Protein AF-A0A973D385-F1 (afdb_monomer)

pLDDT: mean 88.59, std 10.91, range [49.78, 98.31]

Solvent-accessible surface area (backbone atoms only — not comparable to full-atom values): 6337 Å² total; per-residue (Å²): 132,88,63,94,56,74,89,57,90,80,82,41,65,76,98,41,74,52,88,74,56,83,86,56,76,70,59,43,78,69,50,56,68,75,64,43,54,71,38,66,68,52,34,49,41,49,53,54,50,40,51,50,52,43,50,51,42,54,75,70,64,43,71,50,83,56,71,26,59,67,78,36,43,89,50,75,90,66,48,22,71,67,43,52,57,58,69,70,47,86,90,52,92,80,69,56,81,78,126

Foldseek 3Di:
DDDPCVPPDDAADDPAADDFDPLQQDACLLPDLVVLCVDPSNVVSLVVRQVVQQVVCVVVVGPDGHSNLSNFGPDPDPPGVVVNVVCVDPDDDVNDRPD

Radius of gyration: 17.32 Å; Cα contacts (8 Å, |Δi|>4): 96; chains: 1; bounding box: 45×34×48 Å

Structure (mmCIF, N/CA/C/O backbone):
data_AF-A0A973D385-F1
#
_entry.id   AF-A0A973D385-F1
#
loop_
_atom_site.group_PDB
_atom_site.id
_atom_site.type_symbol
_atom_site.label_atom_id
_atom_site.label_alt_id
_atom_site.label_comp_id
_atom_site.label_asym_id
_atom_site.label_entity_id
_atom_site.label_seq_id
_atom_site.pdbx_PDB_ins_code
_atom_site.Cartn_x
_atom_site.Cartn_y
_atom_site.Cartn_z
_atom_site.occupancy
_atom_site.B_iso_or_equiv
_atom_site.auth_seq_id
_atom_site.auth_comp_id
_atom_site.auth_asym_id
_atom_site.auth_atom_id
_atom_site.pdbx_PDB_model_num
ATOM 1 N N . MET A 1 1 ? -27.611 -3.637 24.711 1.00 68.75 1 MET A N 1
ATOM 2 C CA . MET A 1 1 ? -26.152 -3.831 24.866 1.00 68.75 1 MET A CA 1
ATOM 3 C C . MET A 1 1 ? -25.772 -5.077 24.082 1.00 68.75 1 MET A C 1
ATOM 5 O O . MET A 1 1 ? -26.446 -6.083 24.259 1.00 68.75 1 MET A O 1
ATOM 9 N N . TYR A 1 2 ? -24.785 -5.006 23.187 1.00 81.19 2 TYR A N 1
ATOM 10 C CA . TYR A 1 2 ? -24.314 -6.168 22.421 1.00 81.19 2 TYR A CA 1
ATOM 11 C C . TYR A 1 2 ? -23.499 -7.097 23.336 1.00 81.19 2 TYR A C 1
ATOM 13 O O . TYR A 1 2 ? -22.602 -6.625 24.028 1.00 81.19 2 TYR A O 1
ATOM 21 N N . THR A 1 3 ? -23.833 -8.389 23.389 1.00 92.38 3 THR A N 1
ATOM 22 C CA . THR A 1 3 ? -23.234 -9.356 24.337 1.00 92.38 3 THR A CA 1
ATOM 23 C C . THR A 1 3 ? -22.503 -10.518 23.672 1.00 92.38 3 THR A C 1
ATOM 25 O O . THR A 1 3 ? -21.758 -11.218 24.347 1.00 92.38 3 THR A O 1
ATOM 28 N N . VAL A 1 4 ? -22.690 -10.718 22.364 1.00 94.81 4 VAL A N 1
ATOM 29 C CA . VAL A 1 4 ? -22.166 -11.880 21.624 1.00 94.81 4 VAL A CA 1
ATOM 30 C C . VAL A 1 4 ? -20.635 -11.960 21.676 1.00 94.81 4 VAL A C 1
ATOM 32 O O . VAL A 1 4 ? -20.087 -13.053 21.733 1.00 94.81 4 VAL A O 1
ATOM 35 N N . THR A 1 5 ? -19.946 -10.816 21.711 1.00 94.81 5 THR A N 1
ATOM 36 C CA . THR A 1 5 ? -18.475 -10.723 21.670 1.00 94.81 5 THR A CA 1
ATOM 37 C C . THR A 1 5 ? -17.881 -10.067 22.920 1.00 94.81 5 THR A C 1
ATOM 39 O O . THR A 1 5 ? -16.794 -9.505 22.857 1.00 94.81 5 THR A O 1
ATOM 42 N N . LYS A 1 6 ? -18.597 -10.105 24.056 1.00 89.69 6 LYS A N 1
ATOM 43 C CA . LYS A 1 6 ? -18.308 -9.307 25.268 1.00 89.69 6 LYS A CA 1
ATOM 44 C C . LYS A 1 6 ? -16.877 -9.447 25.812 1.00 89.69 6 LYS A C 1
ATOM 46 O O . LYS A 1 6 ? -16.374 -8.494 26.390 1.00 89.69 6 LYS A O 1
ATOM 51 N N . ASP A 1 7 ? -16.226 -10.578 25.570 1.00 94.06 7 ASP A N 1
ATOM 52 C CA . ASP A 1 7 ? -14.869 -10.873 26.042 1.00 94.06 7 ASP A CA 1
ATOM 53 C C . ASP A 1 7 ? -13.974 -11.407 24.902 1.00 94.06 7 ASP A C 1
ATOM 55 O O . ASP A 1 7 ? -12.999 -12.119 25.135 1.00 94.06 7 ASP A O 1
ATOM 59 N N . ILE A 1 8 ? -14.329 -11.096 23.647 1.00 94.81 8 ILE A N 1
ATOM 60 C CA . ILE A 1 8 ? -13.589 -11.504 22.446 1.00 94.81 8 ILE A CA 1
ATOM 61 C C . ILE A 1 8 ? -12.877 -10.277 21.870 1.00 94.81 8 ILE A C 1
ATOM 63 O O . ILE A 1 8 ? -13.521 -9.274 21.565 1.00 94.81 8 ILE A O 1
ATOM 67 N N . GLN A 1 9 ? -11.557 -10.365 21.684 1.00 94.56 9 GLN A N 1
ATOM 68 C CA . GLN A 1 9 ? -10.811 -9.367 20.915 1.00 94.56 9 GLN A CA 1
ATOM 69 C C . GLN A 1 9 ? -11.209 -9.455 19.438 1.00 94.56 9 GLN A C 1
ATOM 71 O O . GLN A 1 9 ? -11.155 -10.529 18.840 1.00 94.56 9 GLN A O 1
ATOM 76 N N . LEU A 1 10 ? -11.604 -8.324 18.858 1.00 94.62 10 LEU A N 1
ATOM 77 C CA . LEU A 1 10 ? -12.003 -8.207 17.455 1.00 94.62 10 LEU A CA 1
ATOM 78 C C . LEU A 1 10 ? -11.026 -7.266 16.735 1.00 94.62 10 LEU A C 1
ATOM 80 O O . LEU A 1 10 ? -11.373 -6.103 16.525 1.00 94.62 10 LEU A O 1
ATOM 84 N N . PRO A 1 11 ? -9.800 -7.728 16.420 1.00 96.56 11 PRO A N 1
ATOM 85 C CA . PRO A 1 11 ? -8.810 -6.875 15.781 1.00 96.56 11 PRO A CA 1
ATOM 86 C C . PRO A 1 11 ? -9.290 -6.426 14.398 1.00 96.56 11 PRO A C 1
ATOM 88 O O . PRO A 1 11 ? -9.865 -7.207 13.634 1.00 96.56 11 PRO A O 1
ATOM 91 N N . CYS A 1 12 ? -9.037 -5.164 14.084 1.00 97.50 12 CYS A N 1
ATOM 92 C CA . CYS A 1 12 ? -9.396 -4.518 12.835 1.00 97.50 12 CYS A CA 1
ATOM 93 C C . CYS A 1 12 ? -8.189 -4.453 11.894 1.00 97.50 12 CYS A C 1
ATOM 95 O O . CYS A 1 12 ? -7.067 -4.139 12.289 1.00 97.50 12 CYS A O 1
ATOM 97 N N . THR A 1 13 ? -8.436 -4.740 10.621 1.00 97.88 13 THR A N 1
ATOM 98 C CA . THR A 1 13 ? -7.448 -4.656 9.543 1.00 97.88 13 THR A CA 1
ATOM 99 C C . THR A 1 13 ? -8.162 -4.433 8.211 1.00 97.88 13 THR A C 1
ATOM 101 O O . THR A 1 13 ? -9.396 -4.412 8.149 1.00 97.88 13 THR A O 1
ATOM 104 N N . VAL A 1 14 ? -7.390 -4.285 7.142 1.00 95.50 14 VAL A N 1
ATOM 105 C CA . VAL A 1 14 ? -7.865 -4.181 5.760 1.00 95.50 14 VAL A CA 1
ATOM 106 C C . VAL A 1 14 ? -7.284 -5.313 4.914 1.00 95.50 14 VAL A C 1
ATOM 108 O O . VAL A 1 14 ? -6.385 -6.034 5.333 1.00 95.50 14 VAL A O 1
ATOM 111 N N . THR A 1 15 ? -7.801 -5.494 3.701 1.00 93.50 15 THR A N 1
ATOM 112 C CA . THR A 1 15 ? -7.392 -6.594 2.814 1.00 93.50 15 THR A CA 1
ATOM 113 C C . THR A 1 15 ? -5.980 -6.469 2.237 1.00 93.50 15 THR A C 1
ATOM 115 O O . THR A 1 15 ? -5.445 -7.484 1.804 1.00 93.50 15 THR A O 1
ATOM 118 N N . GLY A 1 16 ? -5.384 -5.271 2.196 1.00 91.81 16 GLY A N 1
ATOM 119 C CA . GLY A 1 16 ? -4.010 -5.079 1.711 1.00 91.81 16 GLY A CA 1
ATOM 120 C C . GLY A 1 16 ? -3.785 -3.766 0.963 1.00 91.81 16 GLY A C 1
ATOM 121 O O . GLY A 1 16 ? -2.995 -2.936 1.395 1.00 91.81 16 GLY A O 1
ATOM 122 N N . SER A 1 17 ? -4.469 -3.568 -0.164 1.00 90.75 17 SER A N 1
ATOM 123 C CA . SER A 1 17 ? -4.222 -2.433 -1.064 1.00 90.75 17 SER A CA 1
ATOM 124 C C . SER A 1 17 ? -4.747 -1.098 -0.526 1.00 90.75 17 SER A C 1
ATOM 126 O O . SER A 1 17 ? -5.880 -1.041 -0.040 1.00 90.75 17 SER A O 1
ATOM 128 N N . TRP A 1 18 ? -4.008 -0.012 -0.770 1.00 92.44 18 TRP A N 1
ATOM 129 C CA . TRP A 1 18 ? -4.446 1.363 -0.506 1.00 92.44 18 TRP A CA 1
ATOM 130 C C . TRP A 1 18 ? -4.373 2.237 -1.765 1.00 92.44 18 TRP A C 1
ATOM 132 O O . TRP A 1 18 ? -3.591 1.947 -2.674 1.00 92.44 18 TRP A O 1
ATOM 142 N N . PRO A 1 19 ? -5.168 3.323 -1.853 1.00 90.50 19 PRO A N 1
ATOM 143 C CA . PRO A 1 19 ? -5.044 4.284 -2.938 1.00 90.50 19 PRO A CA 1
ATOM 144 C C . PRO A 1 19 ? -3.632 4.864 -2.988 1.00 90.50 19 PRO A C 1
ATOM 146 O O . PRO A 1 19 ? -3.153 5.475 -2.034 1.00 90.50 19 PRO A O 1
ATOM 149 N N . ARG A 1 20 ? -2.975 4.703 -4.134 1.00 89.81 20 ARG A N 1
ATOM 150 C CA . ARG A 1 20 ? -1.653 5.271 -4.373 1.00 89.81 20 ARG A CA 1
ATOM 151 C C . ARG A 1 20 ? -1.734 6.804 -4.415 1.00 89.81 20 ARG A C 1
ATOM 153 O O . ARG A 1 20 ? -2.534 7.341 -5.191 1.00 89.81 20 ARG A O 1
ATOM 160 N N . PRO A 1 21 ? -0.913 7.531 -3.636 1.00 93.56 21 PRO A N 1
ATOM 161 C CA . PRO A 1 21 ? -0.838 8.982 -3.741 1.00 93.56 21 PRO A CA 1
ATOM 162 C C . PRO A 1 21 ? -0.442 9.413 -5.158 1.00 93.56 21 PRO A C 1
ATOM 164 O O . PRO A 1 21 ? 0.467 8.840 -5.749 1.00 93.56 21 PRO A O 1
ATOM 167 N N . LYS A 1 22 ? -1.085 10.453 -5.707 1.00 93.12 22 LYS A N 1
ATOM 168 C CA . LYS A 1 22 ? -0.859 10.891 -7.104 1.00 93.12 22 LYS A CA 1
ATOM 169 C C . LYS A 1 22 ? 0.586 11.288 -7.426 1.00 93.12 22 LYS A C 1
ATOM 171 O O . LYS A 1 22 ? 0.954 11.291 -8.592 1.00 93.12 22 LYS A O 1
ATOM 176 N N . TRP A 1 23 ? 1.364 11.672 -6.418 1.00 95.12 23 TRP A N 1
ATOM 177 C CA . TRP A 1 23 ? 2.771 12.049 -6.560 1.00 95.12 23 TRP A CA 1
ATOM 178 C C . TRP A 1 23 ? 3.721 10.843 -6.573 1.00 95.12 23 TRP A C 1
ATOM 180 O O . TRP A 1 23 ? 4.881 10.996 -6.945 1.00 95.12 23 TRP A O 1
ATOM 190 N N . PHE A 1 24 ? 3.247 9.651 -6.192 1.00 95.00 24 PHE A N 1
ATOM 191 C CA . PHE A 1 24 ? 3.967 8.404 -6.416 1.00 95.00 24 PHE A CA 1
ATOM 192 C C . PHE A 1 24 ? 3.527 7.822 -7.761 1.00 95.00 24 PHE A C 1
ATOM 194 O O . PHE A 1 24 ? 2.682 6.939 -7.844 1.00 95.00 24 PHE A O 1
ATOM 201 N N . ASP A 1 25 ? 4.067 8.380 -8.835 1.00 92.00 25 ASP A N 1
ATOM 202 C CA . ASP A 1 25 ? 3.724 8.075 -10.226 1.00 92.00 25 ASP A CA 1
ATOM 203 C C . ASP A 1 25 ? 4.662 7.048 -10.888 1.00 92.00 25 ASP A C 1
ATOM 205 O O . ASP A 1 25 ? 4.482 6.710 -12.057 1.00 92.00 25 ASP A O 1
ATOM 209 N N . ASP A 1 26 ? 5.615 6.496 -10.135 1.00 90.75 26 ASP A N 1
ATOM 210 C CA . ASP A 1 26 ? 6.548 5.476 -10.615 1.00 90.75 26 ASP A 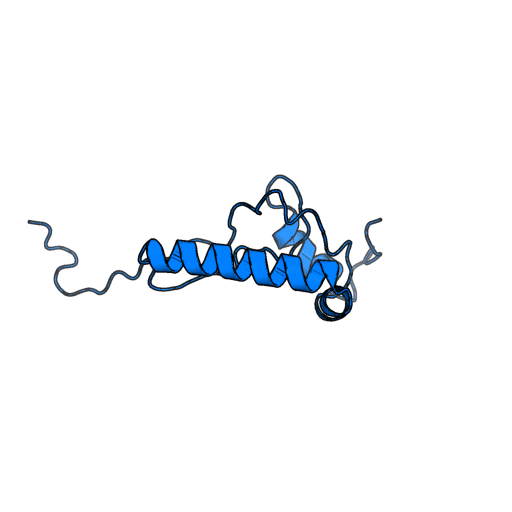CA 1
ATOM 211 C C . ASP A 1 26 ? 5.979 4.052 -10.514 1.00 90.75 26 ASP A C 1
ATOM 213 O O . ASP A 1 26 ? 5.124 3.746 -9.686 1.00 90.75 26 ASP A O 1
ATOM 217 N N . SER A 1 27 ? 6.472 3.144 -11.355 1.00 89.38 27 SER A N 1
ATOM 218 C CA . SER A 1 27 ? 6.159 1.706 -11.324 1.00 89.38 27 SER A CA 1
ATOM 219 C C . SER A 1 27 ? 7.446 0.886 -11.412 1.00 89.38 27 SER A C 1
ATOM 221 O O . SER A 1 27 ? 8.520 1.403 -11.745 1.00 89.38 27 SER A O 1
ATOM 223 N N . MET A 1 28 ? 7.364 -0.398 -11.075 1.00 88.56 28 MET A N 1
ATOM 224 C CA . MET A 1 28 ? 8.519 -1.286 -11.164 1.00 88.56 28 MET A CA 1
ATOM 225 C C . MET A 1 28 ? 8.845 -1.623 -12.611 1.00 88.56 28 MET A C 1
ATOM 227 O O . MET A 1 28 ? 10.021 -1.806 -12.927 1.00 88.56 28 MET A O 1
ATOM 231 N N . TRP A 1 29 ? 7.826 -1.680 -13.476 1.00 84.94 29 TRP A N 1
ATOM 232 C CA . TRP A 1 29 ? 7.955 -2.071 -14.881 1.00 84.94 29 TRP A CA 1
ATOM 233 C C . TRP A 1 29 ? 8.612 -3.452 -15.005 1.00 84.94 29 TRP A C 1
ATOM 235 O O . TRP A 1 29 ? 9.603 -3.632 -15.710 1.00 84.94 29 TRP A O 1
ATOM 245 N N . GLY A 1 30 ? 8.133 -4.406 -14.200 1.00 81.62 30 GLY A N 1
ATOM 246 C CA . GLY A 1 30 ? 8.683 -5.762 -14.119 1.00 81.62 30 GLY A CA 1
ATOM 247 C C . GLY A 1 30 ? 10.063 -5.887 -13.457 1.00 81.62 30 GLY A C 1
ATOM 248 O O . GLY A 1 30 ? 10.541 -7.002 -13.251 1.00 81.62 30 GLY A O 1
ATOM 249 N N . ARG A 1 31 ? 10.717 -4.784 -13.065 1.00 87.12 31 ARG A N 1
ATOM 250 C CA . ARG A 1 31 ? 11.997 -4.848 -12.343 1.00 87.12 31 ARG A CA 1
ATOM 251 C C . ARG A 1 31 ? 11.809 -5.443 -10.938 1.00 87.12 31 ARG A C 1
ATOM 253 O O . ARG A 1 31 ? 10.809 -5.169 -10.272 1.00 87.12 31 ARG A O 1
ATOM 260 N N . PRO A 1 32 ? 12.777 -6.210 -10.418 1.00 88.56 32 PRO A N 1
ATOM 261 C CA . PRO A 1 32 ? 12.814 -6.599 -9.008 1.00 88.56 32 PRO A CA 1
ATOM 262 C C . PRO A 1 32 ? 12.787 -5.393 -8.047 1.00 88.56 32 PRO A C 1
ATOM 264 O O . PRO A 1 32 ? 13.258 -4.306 -8.392 1.00 88.56 32 PRO A O 1
ATOM 267 N N . LEU A 1 33 ? 12.225 -5.561 -6.839 1.00 90.94 33 LEU A N 1
ATOM 268 C CA . LEU A 1 33 ? 12.093 -4.457 -5.871 1.00 90.94 33 LEU A CA 1
ATOM 269 C C . LEU A 1 33 ? 13.455 -3.921 -5.438 1.00 90.94 33 LEU A C 1
ATOM 271 O O . LEU A 1 33 ? 13.639 -2.713 -5.394 1.00 90.94 33 LEU A O 1
ATOM 275 N N . ASP A 1 34 ? 14.422 -4.796 -5.184 1.00 93.81 34 ASP A N 1
ATOM 276 C CA . ASP A 1 34 ? 15.801 -4.415 -4.865 1.00 93.81 34 ASP A CA 1
ATOM 277 C C . ASP A 1 34 ? 16.428 -3.536 -5.959 1.00 93.81 34 ASP A C 1
ATOM 279 O O . ASP A 1 34 ? 17.042 -2.520 -5.650 1.00 93.81 34 ASP A O 1
ATOM 283 N N . THR A 1 35 ? 16.183 -3.857 -7.232 1.00 93.81 35 THR A N 1
ATOM 284 C CA . THR A 1 35 ? 16.616 -3.060 -8.386 1.00 93.81 35 THR A CA 1
ATOM 285 C C . THR A 1 35 ? 15.919 -1.701 -8.417 1.00 93.81 35 THR A C 1
ATOM 287 O O . THR A 1 35 ? 16.571 -0.686 -8.653 1.00 93.81 35 THR A O 1
ATOM 290 N N . CYS A 1 36 ? 14.612 -1.648 -8.139 1.00 94.19 36 CYS A N 1
ATOM 291 C CA . CYS A 1 36 ? 13.880 -0.380 -8.044 1.00 94.19 36 CYS A CA 1
ATOM 292 C C . CYS A 1 36 ? 14.409 0.494 -6.896 1.00 94.19 36 CYS A C 1
ATOM 294 O O . CYS A 1 36 ? 14.533 1.702 -7.051 1.00 94.19 36 CYS A O 1
ATOM 296 N N . MET A 1 37 ? 14.793 -0.110 -5.770 1.00 96.56 37 MET A N 1
ATOM 297 C CA . MET A 1 37 ? 15.334 0.592 -4.599 1.00 96.56 37 MET A CA 1
ATOM 298 C C . MET A 1 37 ? 16.750 1.164 -4.812 1.00 96.56 37 MET A C 1
ATOM 300 O O . MET A 1 37 ? 17.225 1.944 -3.980 1.00 96.56 37 MET A O 1
ATOM 304 N N . MET A 1 38 ? 17.424 0.806 -5.912 1.00 97.25 38 MET A N 1
ATOM 305 C CA . MET A 1 38 ? 18.675 1.444 -6.340 1.00 97.25 38 MET A CA 1
ATOM 306 C C . MET A 1 38 ? 18.440 2.795 -7.032 1.00 97.25 38 MET A C 1
ATOM 308 O O . MET A 1 38 ? 19.357 3.613 -7.079 1.00 97.25 38 MET A O 1
ATOM 312 N N . ASP A 1 39 ? 17.232 3.045 -7.547 1.00 96.50 39 ASP A N 1
ATOM 313 C CA . ASP A 1 39 ? 16.820 4.340 -8.089 1.00 96.50 39 ASP A CA 1
ATOM 314 C C . ASP A 1 39 ? 16.365 5.250 -6.942 1.00 96.50 39 ASP A C 1
ATOM 316 O O . ASP A 1 39 ? 15.438 4.926 -6.195 1.00 96.50 39 ASP A O 1
ATOM 320 N N . THR A 1 40 ? 17.028 6.396 -6.787 1.00 97.50 40 THR A N 1
ATOM 321 C CA . THR A 1 40 ? 16.740 7.337 -5.700 1.00 97.50 40 THR A CA 1
ATOM 322 C C . THR A 1 40 ? 15.323 7.893 -5.779 1.00 97.50 40 THR A C 1
ATOM 324 O O . THR A 1 40 ? 14.678 8.001 -4.741 1.00 97.50 40 THR A O 1
ATOM 327 N N . ASN A 1 41 ? 14.808 8.174 -6.982 1.00 95.81 41 ASN A N 1
ATOM 328 C CA . ASN A 1 41 ? 13.467 8.737 -7.149 1.00 95.81 41 ASN A CA 1
ATOM 329 C C . ASN A 1 41 ? 12.394 7.726 -6.748 1.00 95.81 41 ASN A C 1
ATOM 331 O O . ASN A 1 41 ? 11.481 8.056 -5.991 1.00 95.81 41 ASN A O 1
ATOM 335 N N . PHE A 1 42 ? 12.530 6.483 -7.223 1.00 95.75 42 PHE A N 1
ATOM 336 C CA . PHE A 1 42 ? 11.607 5.414 -6.854 1.00 95.75 42 PHE A CA 1
ATOM 337 C C . PHE A 1 42 ? 11.659 5.159 -5.350 1.00 95.75 42 PHE A C 1
ATOM 339 O O . PHE A 1 42 ? 10.617 5.110 -4.701 1.00 95.75 42 PHE A O 1
ATOM 346 N N . ARG A 1 43 ? 12.866 5.008 -4.788 1.00 97.06 43 ARG A N 1
ATOM 347 C CA . ARG A 1 43 ? 13.051 4.687 -3.371 1.00 97.06 43 ARG A CA 1
ATOM 348 C C . ARG A 1 43 ? 12.433 5.742 -2.462 1.00 97.06 43 ARG A C 1
ATOM 350 O O . ARG A 1 43 ? 11.714 5.366 -1.542 1.00 97.06 43 ARG A O 1
ATOM 357 N N . GLU A 1 44 ? 12.715 7.019 -2.706 1.00 97.88 44 GLU A N 1
ATOM 358 C CA . GLU A 1 44 ? 12.199 8.116 -1.880 1.00 97.88 44 GLU A CA 1
ATOM 359 C C . GLU A 1 44 ? 10.673 8.179 -1.958 1.00 97.88 44 GLU A C 1
ATOM 361 O O . GLU A 1 44 ? 10.007 8.079 -0.930 1.00 97.88 44 GLU A O 1
ATOM 366 N N . LYS A 1 45 ? 10.096 8.193 -3.169 1.00 97.19 45 LYS A N 1
ATOM 367 C CA . LYS A 1 45 ? 8.635 8.211 -3.327 1.00 97.19 45 LYS A CA 1
ATOM 368 C C . LYS A 1 45 ? 7.960 6.978 -2.724 1.00 97.19 45 LYS A C 1
ATOM 370 O O . LYS A 1 45 ? 6.913 7.107 -2.097 1.00 97.19 45 LYS A O 1
ATOM 375 N N . TYR A 1 46 ? 8.533 5.787 -2.904 1.00 96.56 46 TYR A N 1
ATOM 376 C CA . TYR A 1 46 ? 7.994 4.552 -2.335 1.00 96.56 46 TYR A CA 1
ATOM 377 C C . TYR A 1 46 ? 8.001 4.595 -0.802 1.00 96.56 46 TYR A C 1
ATOM 379 O O . TYR A 1 46 ? 6.993 4.268 -0.177 1.00 96.56 46 TYR A O 1
ATOM 387 N N . GLN A 1 47 ? 9.109 5.030 -0.194 1.00 97.12 47 GLN A N 1
ATOM 388 C CA . GLN A 1 47 ? 9.229 5.155 1.261 1.00 97.12 47 GLN A CA 1
ATOM 389 C C . GLN A 1 47 ? 8.273 6.209 1.824 1.00 97.12 47 GLN A C 1
ATOM 391 O O . GLN A 1 47 ? 7.585 5.929 2.807 1.00 97.12 47 GLN A O 1
ATOM 396 N N . ASP A 1 48 ? 8.166 7.368 1.177 1.00 97.81 48 ASP A N 1
ATOM 397 C CA . ASP A 1 48 ? 7.241 8.427 1.582 1.00 97.81 48 ASP A CA 1
ATOM 398 C C . ASP A 1 48 ? 5.780 7.963 1.472 1.00 97.81 48 ASP A C 1
ATOM 400 O O . ASP A 1 48 ? 4.946 8.261 2.335 1.00 97.81 48 ASP A O 1
ATOM 404 N N . ALA A 1 49 ? 5.446 7.212 0.415 1.00 97.12 49 ALA A N 1
ATOM 405 C CA . ALA A 1 49 ? 4.080 6.753 0.180 1.00 97.12 49 ALA A CA 1
ATOM 406 C C . ALA A 1 49 ? 3.697 5.668 1.190 1.00 97.12 49 ALA A C 1
ATOM 408 O O . ALA A 1 49 ? 2.603 5.707 1.753 1.00 97.12 49 ALA A O 1
ATOM 409 N N . LEU A 1 50 ? 4.627 4.754 1.479 1.00 96.75 50 LEU A N 1
ATOM 410 C CA . LEU A 1 50 ? 4.474 3.747 2.522 1.00 96.75 50 LEU A CA 1
ATOM 411 C C . LEU A 1 50 ? 4.298 4.391 3.904 1.00 96.75 50 LEU A C 1
ATOM 413 O O . LEU A 1 50 ? 3.393 4.008 4.641 1.00 96.75 50 LEU A O 1
ATOM 417 N N . ALA A 1 51 ? 5.114 5.394 4.242 1.00 97.56 51 ALA A N 1
ATOM 418 C CA . ALA A 1 51 ? 4.999 6.122 5.504 1.00 97.56 51 ALA A CA 1
ATOM 419 C C . ALA A 1 51 ? 3.651 6.846 5.635 1.00 97.56 51 ALA A C 1
ATOM 421 O O . ALA A 1 51 ? 3.057 6.841 6.714 1.00 97.56 51 ALA A O 1
ATOM 422 N N . THR A 1 52 ? 3.149 7.425 4.540 1.00 97.06 52 THR A N 1
ATOM 423 C CA . THR A 1 52 ? 1.821 8.056 4.492 1.00 97.06 52 THR A CA 1
ATOM 424 C C . THR A 1 52 ? 0.719 7.038 4.787 1.00 97.06 52 THR A C 1
ATOM 426 O O . THR A 1 52 ? -0.073 7.258 5.698 1.00 97.06 52 THR A O 1
ATOM 429 N N . VAL A 1 53 ? 0.704 5.901 4.077 1.00 96.62 53 VAL A N 1
ATOM 430 C CA . VAL A 1 53 ? -0.314 4.851 4.259 1.00 96.62 53 VAL A CA 1
ATOM 431 C C . VAL A 1 53 ? -0.281 4.286 5.676 1.00 96.62 53 VAL A C 1
ATOM 433 O O . VAL A 1 53 ? -1.310 4.267 6.343 1.00 96.62 53 VAL A O 1
ATOM 436 N N . ILE A 1 54 ? 0.899 3.913 6.177 1.00 97.38 54 ILE A N 1
ATOM 437 C CA . ILE A 1 54 ? 1.051 3.392 7.543 1.00 97.38 54 ILE A CA 1
ATOM 438 C C . ILE A 1 54 ? 0.570 4.415 8.581 1.00 97.38 54 ILE A C 1
ATOM 440 O O . ILE A 1 54 ? -0.101 4.041 9.540 1.00 97.38 54 ILE A O 1
ATOM 444 N N . SER A 1 55 ? 0.876 5.702 8.389 1.00 97.94 55 SER A N 1
ATOM 445 C CA . SER A 1 55 ? 0.425 6.757 9.306 1.00 97.94 55 SER A CA 1
ATOM 446 C C . SER A 1 55 ? -1.093 6.931 9.289 1.00 97.94 55 SER A C 1
ATOM 448 O O . SER A 1 55 ? -1.688 7.170 10.338 1.00 97.94 55 SER A O 1
ATOM 450 N N . ASP A 1 56 ? -1.732 6.829 8.123 1.00 97.56 56 ASP A N 1
ATOM 451 C CA . ASP A 1 56 ? -3.189 6.924 8.005 1.00 97.56 56 ASP A CA 1
ATOM 452 C C . ASP A 1 56 ? -3.887 5.709 8.629 1.00 97.56 56 ASP A C 1
ATOM 454 O O . ASP A 1 56 ? -4.886 5.871 9.331 1.00 97.56 56 ASP A O 1
ATOM 458 N N . GLU A 1 57 ? -3.338 4.508 8.435 1.00 98.06 57 GLU A N 1
ATOM 459 C CA . GLU A 1 57 ? -3.820 3.277 9.061 1.00 98.06 57 GLU A CA 1
ATOM 460 C C . GLU A 1 57 ? -3.702 3.315 10.599 1.00 98.06 57 GLU A C 1
ATOM 462 O O . GLU A 1 57 ? -4.666 2.997 11.302 1.00 98.06 57 GLU A O 1
ATOM 467 N N . ASP A 1 58 ? -2.559 3.769 11.126 1.00 98.25 58 ASP A N 1
ATOM 468 C CA . ASP A 1 58 ? -2.325 3.942 12.569 1.00 98.25 58 ASP A CA 1
ATOM 469 C C . ASP A 1 58 ? -3.279 4.989 13.166 1.00 98.25 58 ASP A C 1
ATOM 471 O O . ASP A 1 58 ? -3.954 4.748 14.169 1.00 98.25 58 ASP A O 1
ATOM 475 N N . ARG A 1 59 ? -3.445 6.133 12.488 1.00 98.31 59 ARG A N 1
ATOM 476 C CA . ARG A 1 59 ? -4.401 7.181 12.892 1.00 98.31 59 ARG A CA 1
ATOM 477 C C . ARG A 1 59 ? -5.854 6.719 12.831 1.00 98.31 59 ARG A C 1
ATOM 479 O O . ARG A 1 59 ? -6.676 7.237 13.589 1.00 98.31 59 ARG A O 1
ATOM 486 N N . ALA A 1 60 ? -6.182 5.787 11.938 1.00 97.88 60 ALA A N 1
ATOM 487 C CA . ALA A 1 60 ? -7.499 5.163 11.861 1.00 97.88 60 ALA A CA 1
ATOM 488 C C . ALA A 1 60 ? -7.738 4.134 12.982 1.00 97.88 60 ALA A C 1
ATOM 490 O O . ALA A 1 60 ? -8.886 3.744 13.201 1.00 97.88 60 ALA A O 1
ATOM 491 N N . GLY A 1 61 ? -6.692 3.731 13.711 1.00 98.12 61 GLY A N 1
ATOM 492 C CA . GLY A 1 61 ? -6.772 2.773 14.809 1.00 98.12 61 GLY A CA 1
ATOM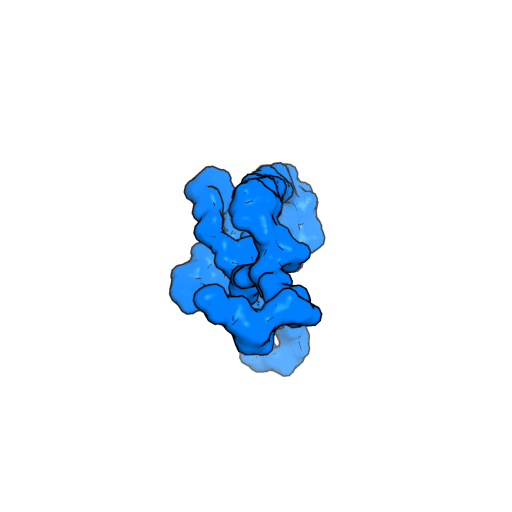 493 C C . GLY A 1 61 ? -6.867 1.320 14.346 1.00 98.12 61 GLY A C 1
ATOM 494 O O . GLY A 1 61 ? -7.533 0.526 15.008 1.00 98.12 61 GLY A O 1
ATOM 495 N N . LEU A 1 62 ? -6.261 0.974 13.203 1.00 98.25 62 LEU A N 1
ATOM 496 C CA . LEU A 1 62 ? -6.144 -0.423 12.779 1.00 98.25 62 LEU A CA 1
ATOM 497 C C . LEU A 1 62 ? -5.141 -1.176 13.665 1.00 98.25 62 LEU A C 1
ATOM 499 O O . LEU A 1 62 ? -4.080 -0.657 13.998 1.00 98.25 62 LEU A O 1
ATOM 503 N N . ASP A 1 63 ? -5.464 -2.422 14.013 1.00 98.12 63 ASP A N 1
ATOM 504 C CA . ASP A 1 63 ? -4.619 -3.266 14.867 1.00 98.12 63 ASP A CA 1
ATOM 505 C C . ASP A 1 63 ? -3.513 -3.974 14.070 1.00 98.12 63 ASP A C 1
ATOM 507 O O . ASP A 1 63 ? -2.434 -4.257 14.592 1.00 98.12 63 ASP A O 1
ATOM 511 N N . ILE A 1 64 ? -3.789 -4.298 12.803 1.00 97.75 64 ILE A N 1
ATOM 512 C CA . ILE A 1 64 ? -2.848 -4.957 11.891 1.00 97.75 64 ILE A CA 1
ATOM 513 C C . ILE A 1 64 ? -2.755 -4.113 10.626 1.00 97.75 64 ILE A C 1
ATOM 515 O O . ILE A 1 64 ? -3.731 -4.001 9.879 1.00 97.75 64 ILE A O 1
ATOM 519 N N . LEU A 1 65 ? -1.572 -3.544 10.411 1.00 97.69 65 LEU A N 1
ATOM 520 C CA . LEU A 1 65 ? -1.286 -2.604 9.333 1.00 97.69 65 LEU A CA 1
ATOM 521 C C . LEU A 1 65 ? -0.828 -3.326 8.061 1.00 97.69 65 LEU A C 1
ATOM 523 O O . LEU A 1 65 ? -0.256 -4.420 8.119 1.00 97.69 65 LEU A O 1
ATOM 527 N N . THR A 1 66 ? -1.016 -2.682 6.913 1.00 95.88 66 THR A N 1
ATOM 528 C CA . THR A 1 66 ? -0.592 -3.186 5.602 1.00 95.88 66 THR A CA 1
ATOM 529 C C . THR A 1 66 ? 0.375 -2.224 4.910 1.00 95.88 66 THR A C 1
ATOM 531 O O . THR A 1 66 ? 0.540 -1.074 5.298 1.00 95.88 66 THR A O 1
ATOM 534 N N . HIS A 1 67 ? 1.066 -2.690 3.868 1.00 93.31 67 HIS A N 1
ATOM 535 C CA . HIS A 1 67 ? 1.962 -1.840 3.070 1.00 93.31 67 HIS A CA 1
ATOM 536 C C . HIS A 1 67 ? 1.272 -1.226 1.834 1.00 93.31 67 HIS A C 1
ATOM 538 O O . HIS A 1 67 ? 1.945 -0.679 0.957 1.00 93.31 67 HIS A O 1
ATOM 544 N N . GLY A 1 68 ? -0.047 -1.395 1.681 1.00 92.44 68 GLY A N 1
ATOM 545 C CA . GLY A 1 68 ? -0.827 -0.770 0.607 1.00 92.44 68 GLY A CA 1
ATOM 546 C C . GLY A 1 68 ? -0.583 -1.259 -0.816 1.00 92.44 68 GLY A C 1
ATOM 547 O O . GLY A 1 68 ? -0.974 -0.557 -1.743 1.00 92.44 68 GLY A O 1
ATOM 548 N N . ASP A 1 69 ? 0.067 -2.412 -1.018 1.00 91.25 69 ASP A N 1
ATOM 549 C CA . ASP A 1 69 ? 0.502 -2.918 -2.340 1.00 91.25 69 ASP A CA 1
ATOM 550 C C . ASP A 1 69 ? 1.284 -1.900 -3.192 1.00 91.25 69 ASP A C 1
ATOM 552 O O . ASP A 1 69 ? 1.358 -1.994 -4.418 1.00 91.25 69 ASP A O 1
ATOM 556 N N . LEU A 1 70 ? 1.919 -0.922 -2.539 1.00 91.56 70 LEU A N 1
ATOM 557 C CA . LEU A 1 70 ? 2.610 0.182 -3.206 1.00 91.56 70 LEU A CA 1
ATOM 558 C C . LEU A 1 70 ? 3.880 -0.253 -3.944 1.00 91.56 70 LEU A C 1
ATOM 560 O O . LEU A 1 70 ? 4.395 0.483 -4.779 1.00 91.56 70 LEU A O 1
ATOM 564 N N . HIS A 1 71 ? 4.379 -1.452 -3.662 1.00 89.00 71 HIS A N 1
ATOM 565 C CA . HIS A 1 71 ? 5.495 -2.010 -4.401 1.00 89.00 71 HIS A CA 1
ATOM 566 C C . HIS A 1 71 ? 5.056 -2.543 -5.771 1.00 89.00 71 HIS A C 1
ATOM 568 O O . HIS A 1 71 ? 5.887 -2.570 -6.656 1.00 89.00 71 HIS A O 1
ATOM 574 N N . CYS A 1 72 ? 3.790 -2.917 -5.987 1.00 88.94 72 CYS A N 1
ATOM 575 C CA . CYS A 1 72 ? 3.316 -3.426 -7.279 1.00 88.94 72 CYS A CA 1
ATOM 576 C C . CYS A 1 72 ? 3.237 -2.318 -8.352 1.00 88.94 72 CYS A C 1
ATOM 578 O O . CYS A 1 72 ? 3.293 -1.128 -8.040 1.00 88.94 72 CYS A O 1
ATOM 580 N N . ASP A 1 73 ? 3.068 -2.689 -9.624 1.00 88.62 73 ASP A N 1
ATOM 581 C CA . ASP A 1 73 ? 2.869 -1.716 -10.709 1.00 88.62 73 ASP A CA 1
ATOM 582 C C . ASP A 1 73 ? 1.547 -0.938 -10.547 1.00 88.62 73 ASP A C 1
ATOM 584 O O . ASP A 1 73 ? 0.564 -1.456 -10.006 1.00 88.62 73 ASP A O 1
ATOM 588 N N . ASN A 1 74 ? 1.518 0.324 -10.998 1.00 86.19 74 ASN A N 1
ATOM 589 C CA . ASN A 1 74 ? 0.332 1.188 -10.936 1.00 86.19 74 ASN A CA 1
ATOM 590 C C . ASN A 1 74 ? -0.697 0.792 -12.006 1.00 86.19 74 ASN A C 1
ATOM 592 O O . ASN A 1 74 ? -0.867 1.459 -13.027 1.00 86.19 74 ASN A O 1
ATOM 596 N N . ASP A 1 75 ? -1.355 -0.333 -11.761 1.00 77.25 75 ASP A N 1
ATOM 597 C CA . ASP A 1 75 ? -2.198 -1.021 -12.723 1.00 77.25 75 ASP A CA 1
ATOM 598 C C . ASP A 1 75 ? -3.682 -0.929 -12.344 1.00 77.25 75 ASP A C 1
ATOM 600 O O . ASP A 1 75 ? -4.069 -0.995 -11.174 1.00 77.25 75 ASP A O 1
ATOM 604 N N . MET A 1 76 ? -4.552 -0.810 -13.346 1.00 69.25 76 MET A N 1
ATOM 605 C CA . MET A 1 76 ? -5.998 -0.722 -13.114 1.00 69.25 76 MET A CA 1
ATOM 606 C C . MET A 1 76 ? -6.602 -2.086 -12.742 1.00 69.25 76 MET A C 1
ATOM 608 O O . MET A 1 76 ? -6.177 -3.133 -13.236 1.00 69.25 76 MET A O 1
ATOM 612 N N . ALA A 1 77 ? -7.656 -2.055 -11.919 1.00 65.31 77 ALA A N 1
ATOM 613 C CA . ALA A 1 77 ? -8.512 -3.202 -11.586 1.00 65.31 77 ALA A CA 1
ATOM 614 C C . ALA A 1 77 ? -7.814 -4.390 -10.886 1.00 65.31 77 ALA A C 1
ATOM 616 O O . ALA A 1 77 ? -8.196 -5.540 -11.089 1.00 65.31 77 ALA A O 1
ATOM 617 N N . GLY A 1 78 ? -6.799 -4.136 -10.051 1.00 66.19 78 GLY A N 1
ATOM 618 C CA . GLY A 1 78 ? -6.168 -5.187 -9.238 1.00 66.19 78 GLY A CA 1
ATOM 619 C C . GLY A 1 78 ? -5.319 -6.183 -10.039 1.00 66.19 78 GLY A C 1
ATOM 620 O O . GLY A 1 78 ? -4.976 -7.251 -9.533 1.00 66.19 78 GLY A O 1
ATOM 621 N N . ARG A 1 79 ? -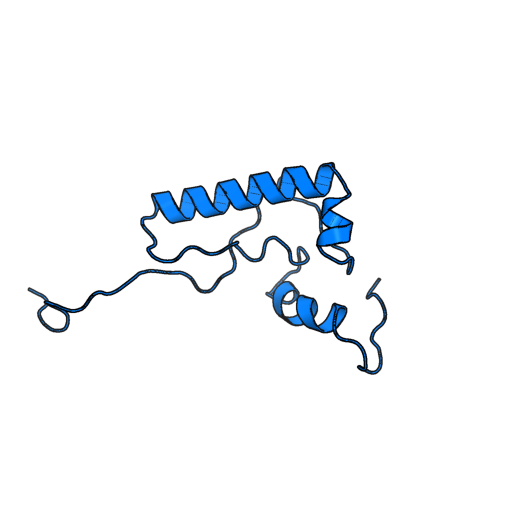4.958 -5.846 -11.284 1.00 73.88 79 ARG A N 1
ATOM 622 C CA . ARG A 1 79 ? -3.989 -6.627 -12.071 1.00 73.88 79 ARG A CA 1
ATOM 623 C C . ARG A 1 79 ? -2.611 -6.671 -11.417 1.00 73.88 79 ARG A C 1
ATOM 625 O O . ARG A 1 79 ? -1.939 -7.696 -11.477 1.00 73.88 79 ARG A O 1
ATOM 632 N N . SER A 1 80 ? -2.247 -5.595 -10.731 1.00 79.38 80 SER A N 1
ATOM 633 C CA . SER A 1 80 ? -0.939 -5.399 -10.115 1.00 79.38 80 SER A CA 1
ATOM 634 C C . SER A 1 80 ? -0.536 -6.530 -9.157 1.00 79.38 80 SER A C 1
ATOM 636 O O . SER A 1 80 ? 0.564 -7.063 -9.281 1.00 79.38 80 SER A O 1
ATOM 638 N N . TRP A 1 81 ? -1.422 -6.963 -8.253 1.00 81.38 81 TRP A N 1
ATOM 639 C CA . TRP A 1 81 ? -1.074 -7.962 -7.233 1.00 81.38 81 TRP A CA 1
ATOM 640 C C . TRP A 1 81 ? -0.988 -9.395 -7.773 1.00 81.38 81 TRP A C 1
ATOM 642 O O . TRP A 1 81 ? -0.160 -10.172 -7.305 1.00 81.38 81 TRP A O 1
ATOM 652 N N . HIS A 1 82 ? -1.799 -9.750 -8.776 1.00 83.06 82 HIS A N 1
ATOM 653 C CA . HIS 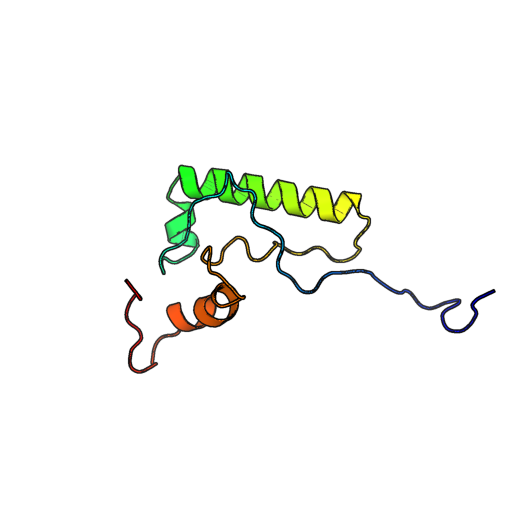A 1 82 ? -1.734 -11.069 -9.414 1.00 83.06 82 HIS A CA 1
ATOM 654 C C . HIS A 1 82 ? -0.522 -11.188 -10.347 1.00 83.06 82 HIS A C 1
ATOM 656 O O . HIS A 1 82 ? 0.095 -12.248 -10.419 1.00 83.06 82 HIS A O 1
ATOM 662 N N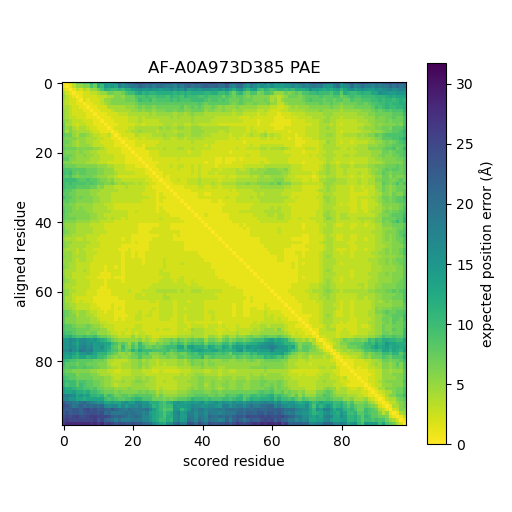 . HIS A 1 83 ? -0.172 -10.113 -11.066 1.00 80.88 83 HIS A N 1
ATOM 663 C CA . HIS A 1 83 ? 0.973 -10.108 -11.978 1.00 80.88 83 HIS A CA 1
ATOM 664 C C . HIS A 1 83 ? 2.314 -10.005 -11.254 1.00 80.88 83 HIS A C 1
ATOM 666 O O . HIS A 1 83 ? 3.297 -10.553 -11.747 1.00 80.88 83 HIS A O 1
ATOM 672 N N . TYR A 1 84 ? 2.367 -9.364 -10.082 1.00 85.94 84 TYR A N 1
ATOM 673 C CA . TYR A 1 84 ? 3.601 -9.227 -9.309 1.00 85.94 84 TYR A CA 1
ATOM 674 C C . TYR A 1 84 ? 4.372 -10.552 -9.112 1.00 85.94 84 TYR A C 1
ATOM 676 O O . TYR A 1 84 ? 5.566 -10.581 -9.435 1.00 85.94 84 TYR A O 1
ATOM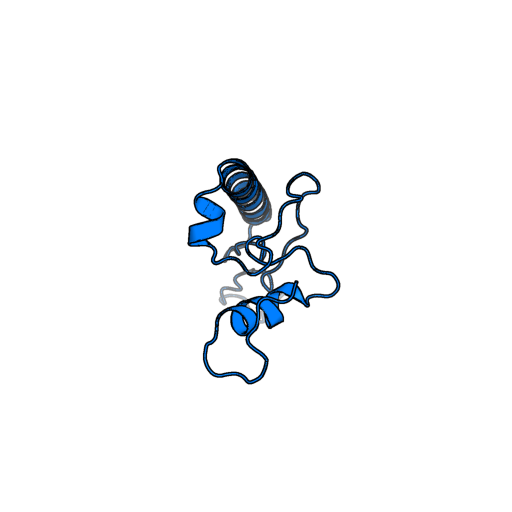 684 N N . PRO A 1 85 ? 3.756 -11.660 -8.640 1.00 85.44 85 PRO A N 1
ATOM 685 C CA . PRO A 1 85 ? 4.442 -12.949 -8.554 1.00 85.44 85 PRO A CA 1
ATOM 686 C C . PRO A 1 85 ? 4.707 -13.573 -9.929 1.00 85.44 85 PRO A C 1
ATOM 688 O O . PRO A 1 85 ? 5.774 -14.145 -10.131 1.00 85.44 85 PRO A O 1
ATOM 691 N N . LEU A 1 86 ? 3.781 -13.434 -10.885 1.00 81.56 86 LEU A N 1
ATOM 692 C CA . LEU A 1 86 ? 3.916 -14.023 -12.223 1.00 81.56 86 LEU A CA 1
ATOM 693 C C . LEU A 1 86 ? 5.114 -13.463 -12.998 1.00 81.56 86 LEU A C 1
ATOM 695 O O . LEU A 1 86 ? 5.778 -14.217 -13.689 1.00 81.56 86 LEU A O 1
ATOM 699 N N . GLN A 1 87 ? 5.437 -12.180 -12.829 1.00 78.94 87 GLN A N 1
ATOM 700 C CA . GLN A 1 87 ? 6.626 -11.545 -13.415 1.00 78.94 87 GLN A CA 1
ATOM 701 C C . GLN A 1 87 ? 7.956 -11.994 -12.768 1.00 78.94 87 GLN A C 1
ATOM 703 O O . GLN A 1 87 ? 9.020 -11.543 -13.184 1.00 78.94 87 GLN A O 1
ATOM 708 N N . ARG A 1 88 ? 7.916 -12.780 -11.681 1.00 81.06 88 ARG A N 1
ATOM 709 C CA . ARG A 1 88 ? 9.096 -13.138 -10.863 1.00 81.06 88 ARG A CA 1
ATOM 710 C C . ARG A 1 88 ? 9.308 -14.640 -10.721 1.00 81.06 88 ARG A C 1
ATOM 712 O O . ARG A 1 88 ? 10.316 -15.058 -10.149 1.00 81.06 88 ARG A O 1
ATOM 719 N N . TRP A 1 89 ? 8.371 -15.454 -11.189 1.00 83.50 89 TRP A N 1
ATOM 720 C CA . TRP A 1 89 ? 8.502 -16.901 -11.154 1.00 83.50 89 TRP A CA 1
ATOM 721 C C . TRP A 1 89 ? 9.115 -17.424 -12.442 1.00 83.50 89 TRP A C 1
ATOM 723 O O . TRP A 1 89 ? 8.503 -17.350 -13.498 1.00 83.50 89 TRP A O 1
ATOM 733 N N . ALA A 1 90 ? 10.271 -18.067 -12.315 1.00 81.31 90 ALA A N 1
ATOM 734 C CA . ALA A 1 90 ? 10.879 -18.778 -13.425 1.00 81.31 90 ALA A CA 1
ATOM 735 C C . ALA A 1 90 ? 10.103 -20.063 -13.772 1.00 81.31 90 ALA A C 1
ATOM 737 O O . ALA A 1 90 ? 9.607 -20.767 -12.889 1.00 81.31 90 ALA A O 1
ATOM 738 N N . GLY A 1 91 ? 10.088 -20.418 -15.060 1.00 82.62 91 GLY A N 1
ATOM 739 C CA . GLY A 1 91 ? 9.597 -21.714 -15.547 1.00 82.62 91 GLY A CA 1
ATOM 740 C C . GLY A 1 91 ? 8.191 -21.70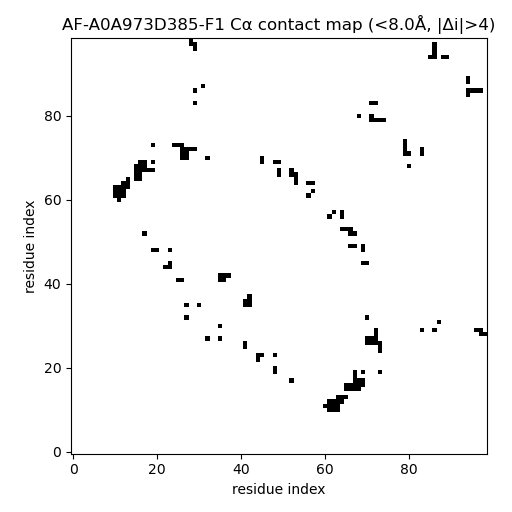5 -16.154 1.00 82.62 91 GLY A C 1
ATOM 741 O O . GLY A 1 91 ? 7.702 -22.769 -16.533 1.00 82.62 91 GLY A O 1
ATOM 742 N N . PHE A 1 92 ? 7.559 -20.536 -16.282 1.00 77.38 92 PHE A N 1
ATOM 743 C CA . PHE A 1 92 ? 6.332 -20.367 -17.061 1.00 77.38 92 PHE A CA 1
ATOM 744 C C . PHE A 1 92 ? 6.652 -20.114 -18.540 1.00 77.38 92 PHE A C 1
ATOM 746 O O . PHE A 1 92 ? 7.591 -19.390 -18.872 1.00 77.38 92 PHE A O 1
ATOM 753 N N . ASP A 1 93 ? 5.861 -20.702 -19.441 1.00 71.88 93 ASP A N 1
ATOM 754 C CA . ASP A 1 93 ? 5.936 -20.357 -20.861 1.00 71.88 93 ASP A CA 1
ATOM 755 C C . ASP A 1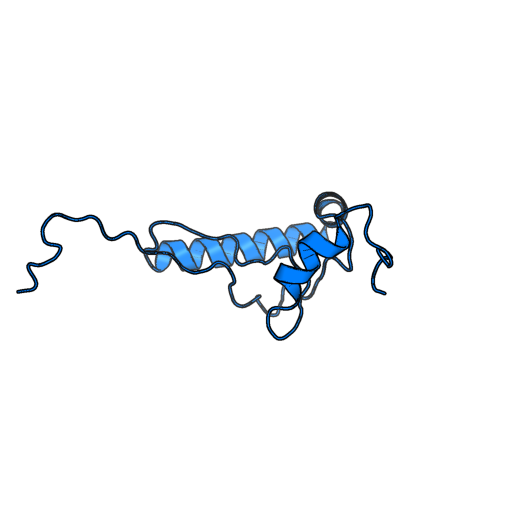 93 ? 5.423 -18.921 -21.046 1.00 71.88 93 ASP A C 1
ATOM 757 O O . ASP A 1 93 ? 4.346 -18.575 -20.556 1.00 71.88 93 ASP A O 1
ATOM 761 N N . GLY A 1 94 ? 6.212 -18.063 -21.693 1.00 66.94 94 GLY A N 1
ATOM 762 C CA . GLY A 1 94 ? 5.914 -16.631 -21.779 1.00 66.94 94 GLY A CA 1
ATOM 763 C C . GLY A 1 94 ? 6.367 -15.776 -20.583 1.00 66.94 94 GLY A C 1
ATOM 764 O O . GLY A 1 94 ? 5.920 -14.638 -20.481 1.00 66.94 94 GLY A O 1
ATOM 765 N N . ASP A 1 95 ? 7.274 -16.267 -19.729 1.00 63.72 95 ASP A N 1
ATOM 766 C CA . ASP A 1 95 ? 7.982 -15.477 -18.699 1.00 63.72 95 ASP A CA 1
ATOM 767 C C . ASP A 1 95 ? 9.009 -14.507 -19.328 1.00 63.72 95 ASP A C 1
ATOM 769 O O . ASP A 1 95 ? 10.226 -14.635 -19.196 1.00 63.72 95 ASP A O 1
ATOM 773 N N . HIS A 1 96 ? 8.511 -13.571 -20.133 1.00 63.81 96 HIS A N 1
ATOM 774 C CA . HIS A 1 96 ? 9.257 -12.416 -20.616 1.00 63.81 96 HIS A CA 1
ATOM 775 C C . HIS A 1 96 ? 8.753 -11.171 -19.893 1.00 63.81 96 HIS A C 1
ATOM 777 O O . HIS A 1 96 ? 7.566 -11.063 -19.586 1.00 63.81 96 HIS A O 1
ATOM 783 N N . LEU A 1 97 ? 9.658 -10.215 -19.651 1.00 57.31 97 LEU A N 1
ATOM 784 C CA . LEU A 1 97 ? 9.293 -8.870 -19.205 1.00 57.31 97 LEU A CA 1
ATOM 785 C C . LEU A 1 97 ? 8.159 -8.360 -20.102 1.00 57.31 97 LEU A C 1
ATOM 787 O O . LEU A 1 97 ? 8.364 -8.160 -21.301 1.00 57.31 97 LEU A O 1
ATOM 791 N N . GLN A 1 98 ? 6.963 -8.206 -19.532 1.00 53.88 98 GLN A N 1
ATOM 792 C CA . GLN A 1 98 ? 5.848 -7.582 -20.233 1.00 53.88 98 GLN A CA 1
ATOM 793 C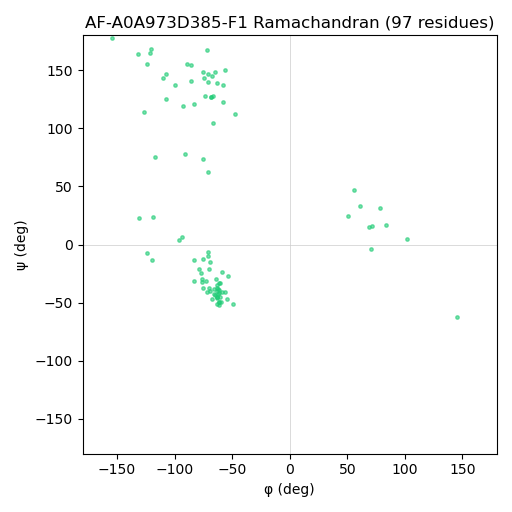 C . GLN A 1 98 ? 6.223 -6.112 -20.432 1.00 53.88 98 GLN A C 1
ATOM 795 O O . GLN A 1 98 ? 6.285 -5.352 -19.467 1.00 53.88 98 GLN A O 1
ATOM 800 N N . SER A 1 99 ? 6.592 -5.773 -21.669 1.00 49.78 99 SER A N 1
ATOM 801 C CA . SER A 1 99 ? 6.972 -4.428 -22.113 1.00 49.78 99 SER A CA 1
ATOM 802 C C . SER A 1 99 ? 5.775 -3.498 -22.214 1.00 49.78 99 SER A C 1
ATOM 804 O O . SER A 1 99 ? 4.761 -3.970 -22.784 1.00 49.78 99 SER A O 1
#

Sequence (99 aa):
MYTVTKDIQLPCTVTGSWPRPKWFDDSMWGRPLDTCMMDTNFREKYQDALATVISDEDRAGLDILTHGDLHCDNDMAGRSWHHYPLQRWAGFDGDHLQS

Mean predicted aligned error: 5.32 Å

Secondary structure (DSSP, 8-state):
---TTTT--------SB-PPPTT-----TT--HHHHTTSHHHHHHHHHHHHHHHHHHHHHT-SS---BTTTS---GGGHHHHHHHHTT-TT-TT-S---